Protein AF-0000000087249666 (afdb_homodimer)

Structure (mmCIF, N/CA/C/O backbone):
data_AF-0000000087249666-model_v1
#
loop_
_entity.id
_entity.type
_entity.pdbx_description
1 polymer 'MADS-box domain-containing protein'
#
loop_
_atom_site.group_PDB
_atom_site.id
_atom_site.type_symbol
_atom_site.label_atom_id
_atom_site.label_alt_id
_atom_site.label_comp_id
_atom_site.label_asym_id
_atom_site.label_entity_id
_atom_site.label_seq_id
_atom_site.pdbx_PDB_ins_code
_atom_site.Cartn_x
_atom_site.Cartn_y
_atom_site.Cartn_z
_atom_site.occupancy
_atom_site.B_iso_or_equiv
_atom_site.auth_seq_id
_atom_site.auth_comp_id
_atom_site.auth_asym_id
_atom_site.auth_atom_id
_atom_site.pdbx_PDB_model_num
ATOM 1 N N . MET A 1 1 ? -2.574 0.614 -25.609 1 30.41 1 MET A N 1
ATOM 2 C CA . MET A 1 1 ? -2.797 -0.338 -24.531 1 30.41 1 MET A CA 1
ATOM 3 C C . MET A 1 1 ? -4.281 -0.462 -24.203 1 30.41 1 MET A C 1
ATOM 5 O O . MET A 1 1 ? -5.016 0.526 -24.25 1 30.41 1 MET A O 1
ATOM 9 N N . VAL A 1 2 ? -4.898 -1.682 -24.516 1 34.81 2 VAL A N 1
ATOM 10 C CA . VAL A 1 2 ? -6.336 -1.902 -24.641 1 34.81 2 VAL A CA 1
ATOM 11 C C . VAL A 1 2 ? -7.043 -1.326 -23.406 1 34.81 2 VAL A C 1
ATOM 13 O O . VAL A 1 2 ? -6.68 -1.63 -22.281 1 34.81 2 VAL A O 1
ATOM 16 N N . ARG A 1 3 ? -7.602 -0.202 -23.5 1 44.5 3 ARG A N 1
ATOM 17 C CA . ARG A 1 3 ? -8.422 0.566 -22.578 1 44.5 3 ARG A CA 1
ATOM 18 C C . ARG A 1 3 ? -9.445 -0.329 -21.875 1 44.5 3 ARG A C 1
ATOM 20 O O . ARG A 1 3 ? -10.375 0.164 -21.234 1 44.5 3 ARG A O 1
ATOM 27 N N . GLY A 1 4 ? -9.664 -1.554 -22.328 1 46.38 4 GLY A N 1
ATOM 28 C CA . GLY A 1 4 ? -10.766 -2.279 -21.719 1 46.38 4 GLY A CA 1
ATOM 29 C C . GLY A 1 4 ? -10.586 -2.506 -20.234 1 46.38 4 GLY A C 1
ATOM 30 O O . GLY A 1 4 ? -9.508 -2.234 -19.688 1 46.38 4 GLY A O 1
ATOM 31 N N . LYS A 1 5 ? -11.711 -2.572 -19.594 1 57.19 5 LYS A N 1
ATOM 32 C CA . LYS A 1 5 ? -11.742 -2.867 -18.156 1 57.19 5 LYS A CA 1
ATOM 33 C C . LYS A 1 5 ? -10.938 -4.125 -17.844 1 57.19 5 LYS A C 1
ATOM 35 O O . LYS A 1 5 ? -11.258 -5.211 -18.328 1 57.19 5 LYS A O 1
ATOM 40 N N . THR A 1 6 ? -9.57 -3.867 -17.688 1 67.06 6 THR A N 1
ATOM 41 C CA . THR A 1 6 ? -8.742 -5.027 -17.375 1 67.06 6 THR A CA 1
ATOM 42 C C . THR A 1 6 ? -9.391 -5.863 -16.266 1 67.06 6 THR A C 1
ATOM 44 O O . THR A 1 6 ? -9.773 -5.336 -15.219 1 67.06 6 THR A O 1
ATOM 47 N N . VAL A 1 7 ? -9.805 -7.09 -16.719 1 83.19 7 VAL A N 1
ATOM 48 C CA . VAL A 1 7 ? -10.32 -8.031 -15.734 1 83.19 7 VAL A CA 1
ATOM 49 C C . VAL A 1 7 ? -9.234 -8.328 -14.703 1 83.19 7 VAL A C 1
ATOM 51 O O . VAL A 1 7 ? -8.086 -8.602 -15.055 1 83.19 7 VAL A O 1
ATOM 54 N N . ILE A 1 8 ? -9.523 -8.039 -13.477 1 93.81 8 ILE A N 1
ATOM 55 C CA . ILE A 1 8 ? -8.578 -8.289 -12.398 1 93.81 8 ILE A CA 1
ATOM 56 C C . ILE A 1 8 ? -8.695 -9.742 -11.938 1 93.81 8 ILE A C 1
ATOM 58 O O . ILE A 1 8 ? -9.594 -10.086 -11.172 1 93.81 8 ILE A O 1
ATOM 62 N N . GLU A 1 9 ? -7.938 -10.531 -12.531 1 95.56 9 GLU A N 1
ATOM 63 C CA . GLU A 1 9 ? -7.812 -11.945 -12.188 1 95.56 9 GLU A CA 1
ATOM 64 C C . GLU A 1 9 ? -6.352 -12.375 -12.141 1 95.56 9 GLU A C 1
ATOM 66 O O . GLU A 1 9 ? -5.496 -11.75 -12.781 1 95.56 9 GLU A O 1
ATOM 71 N N . LYS A 1 10 ? -6.211 -13.477 -11.406 1 95.94 10 LYS A N 1
ATOM 72 C CA . LYS A 1 10 ? -4.852 -13.977 -11.25 1 95.94 10 LYS A CA 1
ATOM 73 C C . LYS A 1 10 ? -4.207 -14.258 -12.609 1 95.94 10 LYS A C 1
ATOM 75 O O . LYS A 1 10 ? -4.824 -14.875 -13.477 1 95.94 10 LYS A O 1
ATOM 80 N N . ILE A 1 11 ? -3.01 -13.766 -12.695 1 96 11 ILE A N 1
ATOM 81 C CA . ILE A 1 11 ? -2.232 -14.047 -13.891 1 96 11 ILE A CA 1
ATOM 82 C C . ILE A 1 11 ? -1.675 -15.469 -13.828 1 96 11 ILE A C 1
ATOM 84 O O . ILE A 1 11 ? -0.932 -15.805 -12.898 1 96 11 ILE A O 1
ATOM 88 N N . GLU A 1 12 ? -1.929 -16.297 -14.742 1 96.12 12 GLU A N 1
ATOM 89 C CA . GLU A 1 12 ? -1.572 -17.719 -14.703 1 96.12 12 GLU A CA 1
ATOM 90 C C . GLU A 1 12 ? -0.129 -17.938 -15.148 1 96.12 12 GLU A C 1
ATOM 92 O O . GLU A 1 12 ? 0.558 -18.812 -14.633 1 96.12 12 GLU A O 1
ATOM 97 N N . ASN A 1 13 ? 0.265 -17.219 -16.141 1 96.56 13 ASN A N 1
ATOM 98 C CA . ASN A 1 13 ? 1.656 -17.344 -16.562 1 96.56 13 ASN A CA 1
ATOM 99 C C . ASN A 1 13 ? 2.615 -16.844 -15.492 1 96.56 13 ASN A C 1
ATOM 101 O O . ASN A 1 13 ? 2.588 -15.656 -15.133 1 96.56 13 ASN A O 1
ATOM 105 N N . THR A 1 14 ? 3.471 -17.641 -15.039 1 94.44 14 THR A N 1
ATOM 106 C CA . THR A 1 14 ? 4.328 -17.359 -13.891 1 94.44 14 THR A CA 1
ATOM 107 C C . THR A 1 14 ? 5.297 -16.219 -14.211 1 94.44 14 THR A C 1
ATOM 109 O O . THR A 1 14 ? 5.527 -15.344 -13.375 1 94.44 14 THR A O 1
ATOM 112 N N . THR A 1 15 ? 5.859 -16.297 -15.367 1 95.94 15 THR A N 1
ATOM 113 C CA . THR A 1 15 ? 6.816 -15.273 -15.766 1 95.94 15 THR A CA 1
ATOM 114 C C . THR A 1 15 ? 6.141 -13.906 -15.828 1 95.94 15 THR A C 1
ATOM 116 O O . THR A 1 15 ? 6.656 -12.93 -15.281 1 95.94 15 THR A O 1
ATOM 119 N N . SER A 1 16 ? 4.98 -13.852 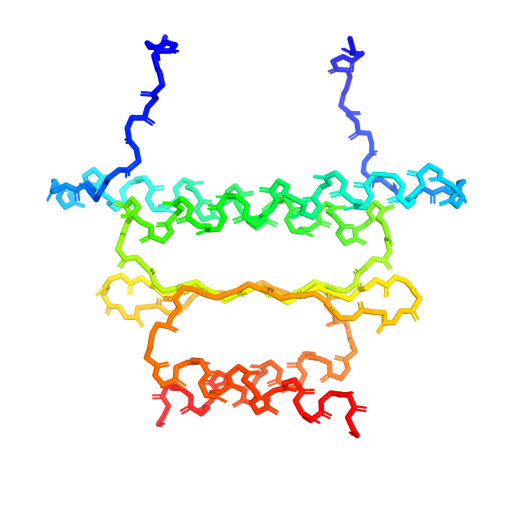-16.484 1 96.88 16 SER A N 1
ATOM 120 C CA . SER A 1 16 ? 4.238 -12.602 -16.578 1 96.88 16 SER A CA 1
ATOM 121 C C . SER A 1 16 ? 3.791 -12.125 -15.203 1 96.88 16 SER A C 1
ATOM 123 O O . SER A 1 16 ? 3.807 -10.922 -14.922 1 96.88 16 SER A O 1
ATOM 125 N N . ARG A 1 17 ? 3.377 -13.078 -14.398 1 96.19 17 ARG A N 1
ATOM 126 C CA . ARG A 1 17 ? 2.938 -12.742 -13.047 1 96.19 17 ARG A CA 1
ATOM 127 C C . ARG A 1 17 ? 4.07 -12.117 -12.242 1 96.19 17 ARG A C 1
ATOM 129 O O . ARG A 1 17 ? 3.861 -11.148 -11.516 1 96.19 17 ARG A O 1
ATOM 136 N N . GLN A 1 18 ? 5.219 -12.617 -12.406 1 95.38 18 GLN A N 1
ATOM 137 C CA . GLN A 1 18 ? 6.379 -12.109 -11.688 1 95.38 18 GLN A CA 1
ATOM 138 C C . GLN A 1 18 ? 6.746 -10.703 -12.164 1 95.38 18 GLN A C 1
ATOM 140 O O . GLN A 1 18 ? 7.117 -9.852 -11.359 1 95.38 18 GLN A O 1
ATOM 145 N N . VAL A 1 19 ? 6.676 -10.578 -13.492 1 97.31 19 VAL A N 1
ATOM 146 C CA . VAL A 1 19 ? 7 -9.273 -14.055 1 97.31 19 VAL A CA 1
ATOM 147 C C . VAL A 1 19 ? 5.984 -8.234 -13.57 1 97.31 19 VAL A C 1
ATOM 149 O O . VAL A 1 19 ? 6.359 -7.137 -13.156 1 97.31 19 VAL A O 1
ATOM 152 N N . THR A 1 20 ? 4.719 -8.602 -13.617 1 96.88 20 THR A N 1
ATOM 153 C CA . THR A 1 20 ? 3.664 -7.707 -13.148 1 96.88 20 THR A CA 1
ATOM 154 C C . THR A 1 20 ? 3.832 -7.402 -11.664 1 96.88 20 THR A C 1
ATOM 156 O O . THR A 1 20 ? 3.699 -6.254 -11.242 1 96.88 20 THR A O 1
ATOM 159 N N . PHE A 1 21 ? 4.156 -8.398 -10.891 1 97.19 21 PHE A N 1
ATOM 160 C CA . PHE A 1 21 ? 4.371 -8.219 -9.453 1 97.19 21 PHE A CA 1
ATOM 161 C C . PHE A 1 21 ? 5.418 -7.145 -9.195 1 97.19 21 PHE A C 1
ATOM 163 O O . PHE A 1 21 ? 5.191 -6.223 -8.406 1 97.19 21 PHE A O 1
ATOM 170 N N . SER A 1 22 ? 6.438 -7.254 -9.914 1 96.94 22 SER A N 1
ATOM 171 C CA . SER A 1 22 ? 7.535 -6.312 -9.711 1 96.94 22 SER A CA 1
ATOM 172 C C . SER A 1 22 ? 7.113 -4.887 -10.055 1 96.94 22 SER A C 1
ATOM 174 O O . SER A 1 22 ? 7.418 -3.949 -9.312 1 96.94 22 SER A O 1
ATOM 176 N N . LYS A 1 23 ? 6.465 -4.82 -11.125 1 97.44 23 LYS A N 1
ATOM 177 C CA . LYS A 1 23 ? 6.043 -3.498 -11.578 1 97.44 23 LYS A CA 1
ATOM 178 C C . LYS A 1 23 ? 5.047 -2.873 -10.602 1 97.44 23 LYS A C 1
ATOM 180 O O . LYS A 1 23 ? 5.188 -1.708 -10.227 1 97.44 23 LYS A O 1
ATOM 185 N N . ARG A 1 24 ? 4.168 -3.666 -10.227 1 97.62 24 ARG A N 1
ATOM 186 C CA . ARG A 1 24 ? 3.109 -3.135 -9.375 1 97.62 24 ARG A CA 1
ATOM 187 C C . ARG A 1 24 ? 3.617 -2.896 -7.957 1 97.62 24 ARG A C 1
ATOM 189 O O . ARG A 1 24 ? 3.17 -1.967 -7.281 1 97.62 24 ARG A O 1
ATOM 196 N N . LYS A 1 25 ? 4.438 -3.748 -7.496 1 97.12 25 LYS A N 1
ATOM 197 C CA . LYS A 1 25 ? 5.086 -3.516 -6.207 1 97.12 25 LYS A CA 1
ATOM 198 C C . LYS A 1 25 ? 5.746 -2.141 -6.164 1 97.12 25 LYS A C 1
ATOM 200 O O . LYS A 1 25 ? 5.543 -1.376 -5.219 1 97.12 25 LYS A O 1
ATOM 205 N N . GLY A 1 26 ? 6.488 -1.887 -7.184 1 97.69 26 GLY A N 1
ATOM 206 C CA . GLY A 1 26 ? 7.129 -0.583 -7.258 1 97.69 26 GLY A CA 1
ATOM 207 C C . GLY A 1 26 ? 6.145 0.569 -7.23 1 97.69 26 GLY A C 1
ATOM 208 O O . GLY A 1 26 ? 6.359 1.56 -6.527 1 97.69 26 GLY A O 1
ATOM 209 N N . GLY A 1 27 ? 5.105 0.423 -8.031 1 97.69 27 GLY A N 1
ATOM 210 C CA . GLY A 1 27 ? 4.074 1.446 -8.07 1 97.69 27 GLY A CA 1
ATOM 211 C C . GLY A 1 27 ? 3.395 1.65 -6.727 1 97.69 27 GLY A C 1
ATOM 212 O O . GLY A 1 27 ? 3.125 2.785 -6.328 1 97.69 27 GLY A O 1
ATOM 213 N N . LEU A 1 28 ? 3.158 0.603 -6.062 1 97.88 28 LEU A N 1
ATOM 214 C CA . LEU A 1 28 ? 2.508 0.651 -4.758 1 97.88 28 LEU A CA 1
ATOM 215 C C . LEU A 1 28 ? 3.371 1.4 -3.748 1 97.88 28 LEU A C 1
ATOM 217 O O . LEU A 1 28 ? 2.881 2.281 -3.039 1 97.88 28 LEU A O 1
ATOM 221 N N . PHE A 1 29 ? 4.605 1.114 -3.744 1 97.44 29 PHE A N 1
ATOM 222 C CA . PHE A 1 29 ? 5.512 1.754 -2.799 1 97.44 29 PHE A CA 1
ATOM 223 C C . PHE A 1 29 ? 5.68 3.232 -3.127 1 97.44 29 PHE A C 1
ATOM 225 O O . PHE A 1 29 ? 5.766 4.066 -2.225 1 97.44 29 PHE A O 1
ATOM 232 N N . LYS A 1 30 ? 5.707 3.547 -4.395 1 97.19 30 LYS A N 1
ATOM 233 C CA . LYS A 1 30 ? 5.805 4.945 -4.797 1 97.19 30 LYS A CA 1
ATOM 234 C C . LYS A 1 30 ? 4.605 5.746 -4.297 1 97.19 30 LYS A C 1
ATOM 236 O O . LYS A 1 30 ? 4.77 6.84 -3.746 1 97.19 30 LYS A O 1
ATOM 241 N N . LYS A 1 31 ? 3.508 5.164 -4.469 1 97.31 31 LYS A N 1
ATOM 242 C CA . LYS A 1 31 ? 2.295 5.852 -4.043 1 97.31 31 LYS A CA 1
ATOM 243 C C . LYS A 1 31 ? 2.25 6 -2.525 1 97.31 31 LYS A C 1
ATOM 245 O O . LYS A 1 31 ? 1.757 7.004 -2.008 1 97.31 31 LYS A O 1
ATOM 250 N N . ALA A 1 32 ? 2.684 4.984 -1.846 1 96.81 32 ALA A N 1
ATOM 251 C CA . ALA A 1 32 ? 2.736 5.043 -0.388 1 96.81 32 ALA A CA 1
ATOM 252 C C . ALA A 1 32 ? 3.664 6.16 0.082 1 96.81 32 ALA A C 1
ATOM 254 O O . ALA A 1 32 ? 3.316 6.93 0.983 1 96.81 32 ALA A O 1
ATOM 255 N N . ARG A 1 33 ? 4.812 6.277 -0.478 1 95.69 33 ARG A N 1
ATOM 256 C CA . ARG A 1 33 ? 5.777 7.316 -0.131 1 95.69 33 ARG A CA 1
ATOM 257 C C . ARG A 1 33 ? 5.203 8.703 -0.386 1 95.69 33 ARG A C 1
ATOM 259 O O . ARG A 1 33 ? 5.328 9.602 0.453 1 95.69 33 ARG A O 1
ATOM 266 N N . GLU A 1 34 ? 4.66 8.859 -1.494 1 96.69 34 GLU A N 1
ATOM 267 C CA . GLU A 1 34 ? 4.07 10.141 -1.86 1 96.69 34 GLU A CA 1
ATOM 268 C C . GLU A 1 34 ? 2.965 10.539 -0.886 1 96.69 34 GLU A C 1
ATOM 270 O O . GLU A 1 34 ? 2.889 11.695 -0.463 1 96.69 34 GLU A O 1
ATOM 275 N N . LEU A 1 35 ? 2.18 9.609 -0.668 1 96.44 35 LEU A N 1
ATOM 276 C CA . LEU A 1 35 ? 1.104 9.867 0.283 1 96.44 35 LEU A CA 1
ATOM 277 C C . LEU A 1 35 ? 1.665 10.328 1.623 1 96.44 35 LEU A C 1
ATOM 279 O O . LEU A 1 35 ? 1.146 11.273 2.223 1 96.44 35 LEU A O 1
ATOM 283 N N . GLY A 1 36 ? 2.656 9.625 2.061 1 95 36 GLY A N 1
ATOM 284 C CA . GLY A 1 36 ? 3.312 10 3.303 1 95 36 GLY A CA 1
ATOM 285 C C . GLY A 1 36 ? 3.803 11.438 3.305 1 95 36 GLY A C 1
ATOM 286 O O . GLY A 1 36 ? 3.607 12.164 4.281 1 95 36 GLY A O 1
ATOM 287 N N . VAL A 1 37 ? 4.414 11.867 2.266 1 95.38 37 VAL A N 1
ATOM 288 C CA . VAL A 1 37 ? 5.008 13.195 2.188 1 95.38 37 VAL A CA 1
ATOM 289 C C . VAL A 1 37 ? 3.912 14.234 1.964 1 95.38 37 VAL A C 1
ATOM 291 O O . VAL A 1 37 ? 3.848 15.242 2.678 1 95.38 37 VAL A O 1
ATOM 294 N N . LEU A 1 38 ? 3.012 13.984 1.048 1 95.88 38 LEU A N 1
ATOM 295 C CA . LEU A 1 38 ? 1.984 14.953 0.679 1 95.88 38 LEU A CA 1
ATOM 296 C C . LEU A 1 38 ? 1.06 15.242 1.857 1 95.88 38 LEU A C 1
ATOM 298 O O . LEU A 1 38 ? 0.641 16.375 2.057 1 95.88 38 LEU A O 1
ATOM 302 N N . CYS A 1 39 ? 0.83 14.211 2.598 1 96.06 39 CYS A N 1
ATOM 303 C CA . CYS A 1 39 ? -0.245 14.352 3.574 1 96.06 39 CYS A CA 1
ATOM 304 C C . CYS A 1 39 ? 0.293 14.234 4.996 1 96.06 39 CYS A C 1
ATOM 306 O O . CYS A 1 39 ? -0.48 14.125 5.949 1 96.06 39 CYS A O 1
ATOM 308 N N . ASP A 1 40 ? 1.526 14.188 5.059 1 92.94 40 ASP A N 1
ATOM 309 C CA . ASP A 1 40 ? 2.123 14.047 6.383 1 92.94 40 ASP A CA 1
ATOM 310 C C . ASP A 1 40 ? 1.505 12.883 7.145 1 92.94 40 ASP A C 1
ATOM 312 O O . ASP A 1 40 ? 1.073 13.039 8.289 1 92.94 40 ASP A O 1
ATOM 316 N N . ALA A 1 41 ? 1.414 11.852 6.473 1 92.44 41 ALA A N 1
ATOM 317 C CA . ALA A 1 41 ? 0.813 10.641 7.023 1 92.44 41 ALA A CA 1
ATOM 318 C C . ALA A 1 41 ? 1.871 9.57 7.277 1 92.44 41 ALA A C 1
ATOM 320 O O . ALA A 1 41 ? 2.951 9.602 6.68 1 92.44 41 ALA A O 1
ATOM 321 N N . GLN A 1 42 ? 1.578 8.758 8.227 1 89.81 42 GLN A N 1
ATOM 322 C CA . GLN A 1 42 ? 2.389 7.562 8.43 1 89.81 42 GLN A CA 1
ATOM 323 C C . GLN A 1 42 ? 1.821 6.375 7.664 1 89.81 42 GLN A C 1
ATOM 325 O O . GLN A 1 42 ? 0.639 6.051 7.793 1 89.81 42 GLN A O 1
ATOM 330 N N . VAL A 1 43 ? 2.75 5.82 6.895 1 92.12 43 VAL A N 1
ATOM 331 C CA . VAL A 1 43 ? 2.287 4.738 6.031 1 92.12 43 VAL A CA 1
ATOM 332 C C . VAL A 1 43 ? 3.207 3.529 6.18 1 92.12 43 VAL A C 1
ATOM 334 O O . VAL A 1 43 ? 4.426 3.678 6.285 1 92.12 43 VAL A O 1
ATOM 337 N N . GLY A 1 44 ? 2.607 2.332 6.23 1 90.06 44 GLY A N 1
ATOM 338 C CA . GLY A 1 44 ? 3.297 1.053 6.191 1 90.06 44 GLY A CA 1
ATOM 339 C C . GLY A 1 44 ? 2.68 0.075 5.207 1 90.06 44 GLY A C 1
ATOM 340 O O . GLY A 1 44 ? 1.455 -0.037 5.121 1 90.06 44 GLY A O 1
ATOM 341 N N . VAL A 1 45 ? 3.539 -0.588 4.41 1 91.81 45 VAL A N 1
ATOM 342 C CA . VAL A 1 45 ? 3.084 -1.59 3.453 1 91.81 45 VAL A CA 1
ATOM 343 C C . VAL A 1 45 ? 3.887 -2.877 3.631 1 91.81 45 VAL A C 1
ATOM 345 O O . VAL A 1 45 ? 5.113 -2.84 3.76 1 91.81 45 VAL A O 1
ATOM 348 N N . LEU A 1 46 ? 3.133 -3.918 3.623 1 88.25 46 LEU A N 1
ATOM 349 C CA . LEU A 1 46 ? 3.73 -5.25 3.645 1 88.25 46 LEU A CA 1
ATOM 350 C C . LEU A 1 46 ? 3.25 -6.078 2.461 1 88.25 46 LEU A C 1
ATOM 352 O O . LEU A 1 46 ? 2.051 -6.121 2.172 1 88.25 46 LEU A O 1
ATOM 356 N N . LEU A 1 47 ? 4.266 -6.695 1.825 1 90.5 47 LEU A N 1
ATOM 357 C CA . LEU A 1 47 ? 3.938 -7.477 0.64 1 90.5 47 LEU A CA 1
ATOM 358 C C . LEU A 1 47 ? 4.688 -8.805 0.641 1 90.5 47 LEU A C 1
ATOM 360 O O . LEU A 1 47 ? 5.914 -8.828 0.781 1 90.5 47 LEU A O 1
ATOM 364 N N . PHE A 1 48 ? 3.922 -9.844 0.507 1 88.44 48 PHE A N 1
ATOM 365 C CA . PHE A 1 48 ? 4.523 -11.164 0.353 1 88.44 48 PHE A CA 1
ATOM 366 C C . PHE A 1 48 ? 4.305 -11.695 -1.058 1 88.44 48 PHE A C 1
ATOM 368 O O . PHE A 1 48 ? 3.178 -11.703 -1.557 1 88.44 48 PHE A O 1
ATOM 375 N N . SER A 1 49 ? 5.367 -12.094 -1.626 1 86.56 49 SER A N 1
ATOM 376 C CA . SER A 1 49 ? 5.234 -12.727 -2.934 1 86.56 49 SER A CA 1
ATOM 377 C C . SER A 1 49 ? 4.711 -14.148 -2.809 1 86.56 49 SER A C 1
ATOM 379 O O . SER A 1 49 ? 4.598 -14.68 -1.702 1 86.56 49 SER A O 1
ATOM 381 N N . ASN A 1 50 ? 4.465 -14.695 -4.023 1 83.31 50 ASN A N 1
ATOM 382 C CA . ASN A 1 50 ? 3.984 -16.078 -4.059 1 83.31 50 ASN A CA 1
ATOM 383 C C . ASN A 1 50 ? 5.066 -17.047 -3.611 1 83.31 50 ASN A C 1
ATOM 385 O O . ASN A 1 50 ? 4.762 -18.172 -3.188 1 83.31 50 ASN A O 1
ATOM 389 N N . THR A 1 51 ? 6.301 -16.656 -3.732 1 82.75 51 THR A N 1
ATOM 390 C CA . THR A 1 51 ? 7.406 -17.5 -3.305 1 82.75 51 THR A CA 1
ATOM 391 C C . THR A 1 51 ? 7.676 -17.328 -1.813 1 82.75 51 THR A C 1
ATOM 393 O O . THR A 1 51 ? 8.562 -17.984 -1.257 1 82.75 51 THR A O 1
ATOM 396 N N . GLY A 1 52 ? 7.031 -16.375 -1.182 1 80 52 GLY A N 1
ATOM 397 C CA . GLY A 1 52 ? 7.18 -16.172 0.252 1 80 52 GLY A CA 1
ATOM 398 C C . GLY A 1 52 ? 8.148 -15.062 0.604 1 80 52 GLY A C 1
ATOM 399 O O . GLY A 1 52 ? 8.43 -14.82 1.78 1 80 52 GLY A O 1
ATOM 400 N N . ARG A 1 53 ? 8.625 -14.469 -0.424 1 86.88 53 ARG A N 1
ATOM 401 C CA . ARG A 1 53 ? 9.531 -13.352 -0.168 1 86.88 53 ARG A CA 1
ATOM 402 C C . ARG A 1 53 ? 8.773 -12.133 0.335 1 86.88 53 ARG A C 1
ATOM 404 O O . ARG A 1 53 ? 7.719 -11.781 -0.203 1 86.88 53 ARG A O 1
ATOM 411 N N . LEU A 1 54 ? 9.391 -11.555 1.439 1 86.19 54 LEU A N 1
ATOM 412 C CA . LEU A 1 54 ? 8.75 -10.398 2.055 1 86.19 54 LEU A CA 1
ATOM 413 C C . LEU A 1 54 ? 9.336 -9.094 1.518 1 86.19 54 LEU A C 1
ATOM 415 O O . LEU A 1 54 ? 10.555 -8.961 1.413 1 86.19 54 LEU A O 1
ATOM 419 N N . TYR A 1 55 ? 8.438 -8.164 1.11 1 91.31 55 TYR A N 1
ATOM 420 C CA . TYR A 1 55 ? 8.773 -6.781 0.784 1 91.31 55 TYR A CA 1
ATOM 421 C C . TYR A 1 55 ? 8.016 -5.812 1.68 1 91.31 55 TYR A C 1
ATOM 423 O O . TYR A 1 55 ? 6.863 -6.059 2.039 1 91.31 55 TYR A O 1
ATOM 431 N N . ASP A 1 56 ? 8.734 -4.758 2.043 1 88.12 56 ASP A N 1
ATOM 432 C CA . ASP A 1 56 ? 8.023 -3.822 2.912 1 88.12 56 ASP A CA 1
ATOM 433 C C . ASP A 1 56 ? 8.5 -2.391 2.68 1 88.12 56 ASP A C 1
ATOM 435 O O . ASP A 1 56 ? 9.586 -2.172 2.133 1 88.12 56 ASP A O 1
ATOM 439 N N . TYR A 1 57 ? 7.605 -1.484 2.996 1 90.56 57 TYR A N 1
ATOM 440 C CA . TYR A 1 57 ? 7.871 -0.05 2.998 1 90.56 57 TYR A CA 1
ATOM 441 C C . TYR A 1 57 ? 7.18 0.63 4.176 1 90.56 57 TYR A C 1
ATOM 443 O O . TYR A 1 57 ? 6.047 0.288 4.52 1 90.56 57 TYR A O 1
ATOM 451 N N . SER A 1 58 ? 7.926 1.556 4.879 1 89.5 58 SER A N 1
ATOM 452 C CA . SER A 1 58 ? 7.316 2.406 5.895 1 89.5 58 SER A CA 1
ATOM 453 C C . SER A 1 58 ? 8.031 3.75 5.992 1 89.5 58 SER A C 1
ATOM 455 O O . SER A 1 58 ? 9.25 3.826 5.824 1 89.5 58 SER A O 1
ATOM 457 N N . ASN A 1 59 ? 7.387 4.805 6.043 1 85.75 59 ASN A N 1
ATOM 458 C CA . ASN A 1 59 ? 8.023 6.098 6.281 1 85.75 59 ASN A CA 1
ATOM 459 C C . ASN A 1 59 ? 8.047 6.445 7.766 1 85.75 59 ASN A C 1
ATOM 461 O O . ASN A 1 59 ? 8.531 7.512 8.148 1 85.75 59 ASN A O 1
ATOM 465 N N . SER A 1 60 ? 7.484 5.562 8.508 1 69.75 60 SER A N 1
ATOM 466 C CA . SER A 1 60 ? 7.273 5.918 9.906 1 69.75 60 SER A CA 1
ATOM 467 C C . SER A 1 60 ? 8.578 5.871 10.688 1 69.75 60 SER A C 1
ATOM 469 O O . SER A 1 60 ? 9.328 4.895 10.602 1 69.75 60 SER A O 1
ATOM 471 N N . ASN A 1 61 ? 9.094 6.992 10.883 1 61.12 61 ASN A N 1
ATOM 472 C CA . ASN A 1 61 ? 10.227 7.109 11.805 1 61.12 61 ASN A CA 1
ATOM 473 C C . ASN A 1 61 ? 9.836 6.707 13.219 1 61.12 61 ASN A C 1
ATOM 475 O O . ASN A 1 61 ? 10.703 6.516 14.078 1 61.12 61 ASN A O 1
ATOM 479 N N . SER A 1 62 ? 8.648 6.555 13.414 1 59.16 62 SER A N 1
ATOM 480 C CA . SER A 1 62 ? 8.219 6.406 14.805 1 59.16 62 SER A CA 1
ATOM 481 C C . SER A 1 62 ? 8.07 4.934 15.18 1 59.16 62 SER A C 1
ATOM 483 O O . SER A 1 62 ? 8.508 4.051 14.438 1 59.16 62 SER A O 1
ATOM 485 N N . GLY A 1 63 ? 7.617 4.703 16.312 1 58.47 63 GLY A N 1
ATOM 486 C CA . GLY A 1 63 ? 7.312 3.441 16.969 1 58.47 63 GLY A CA 1
ATOM 487 C C . GLY A 1 63 ? 6.707 2.412 16.031 1 58.47 63 GLY A C 1
ATOM 488 O O . GLY A 1 63 ? 6.785 1.209 16.297 1 58.47 63 GLY A O 1
ATOM 489 N N . TYR A 1 64 ? 6.316 2.887 14.852 1 61.5 64 TYR A N 1
ATOM 490 C CA . TYR A 1 64 ? 5.691 1.95 13.922 1 61.5 64 TYR A CA 1
ATOM 491 C C . TYR A 1 64 ? 6.738 1.078 13.242 1 61.5 64 TYR A C 1
ATOM 493 O O . TYR A 1 64 ? 6.488 -0.093 12.945 1 61.5 64 TYR A O 1
ATOM 501 N N . ALA A 1 65 ? 7.812 1.786 13.086 1 62.31 65 ALA A N 1
ATOM 502 C CA . ALA A 1 65 ? 8.906 1.003 12.523 1 62.31 65 ALA A CA 1
ATOM 503 C C . ALA A 1 65 ? 9.219 -0.209 13.398 1 62.31 65 ALA A C 1
ATOM 505 O O . ALA A 1 65 ? 9.469 -1.304 12.883 1 62.31 65 ALA A O 1
ATOM 506 N N . ALA A 1 66 ? 9.266 0.091 14.672 1 62.56 66 ALA A N 1
ATOM 507 C CA . ALA A 1 66 ? 9.562 -0.992 15.609 1 62.56 66 ALA A CA 1
ATOM 508 C C . ALA A 1 66 ? 8.5 -2.08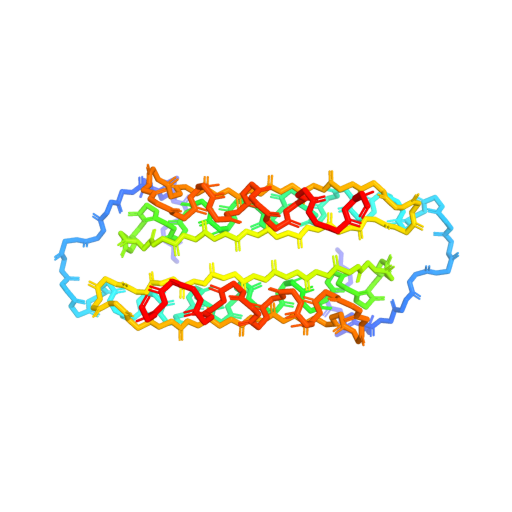4 15.531 1 62.56 66 ALA A C 1
ATOM 510 O O . ALA A 1 66 ? 8.82 -3.273 15.523 1 62.56 66 ALA A O 1
ATOM 511 N N . VAL A 1 67 ? 7.348 -1.673 15.57 1 61.84 67 VAL A N 1
ATOM 512 C CA . VAL A 1 67 ? 6.242 -2.623 15.531 1 61.84 67 VAL A CA 1
ATOM 513 C C . VAL A 1 67 ? 6.242 -3.363 14.203 1 61.84 67 VAL A C 1
ATOM 515 O O . VAL A 1 67 ? 6.012 -4.574 14.156 1 61.84 67 VAL A O 1
ATOM 518 N N . TYR A 1 68 ? 6.535 -2.607 13.242 1 62.56 68 TYR A N 1
ATOM 519 C CA . TYR A 1 68 ? 6.664 -3.195 11.914 1 62.56 68 TYR A CA 1
ATOM 520 C C . TYR A 1 68 ? 7.723 -4.293 11.906 1 62.56 68 TYR A C 1
ATOM 522 O O . TYR A 1 68 ? 7.5 -5.371 11.344 1 62.56 68 TYR A O 1
ATOM 530 N N . ARG A 1 69 ? 8.758 -4.027 12.547 1 63.41 69 ARG A N 1
ATOM 531 C CA . ARG A 1 69 ? 9.852 -4.992 12.633 1 63.41 69 ARG A CA 1
ATOM 532 C C . ARG A 1 69 ? 9.445 -6.211 13.453 1 63.41 69 ARG A C 1
ATOM 534 O O . ARG A 1 69 ? 9.797 -7.34 13.109 1 63.41 69 ARG A O 1
ATOM 541 N N . SER A 1 70 ? 8.766 -5.883 14.477 1 68.56 70 SER A N 1
ATOM 542 C CA . SER A 1 70 ? 8.289 -6.992 15.297 1 68.56 70 SER A CA 1
ATOM 543 C C . SER A 1 70 ? 7.355 -7.902 14.508 1 68.56 70 SER A C 1
ATOM 545 O O . SER A 1 70 ? 7.41 -9.125 14.648 1 68.56 70 SER A O 1
ATOM 547 N N . LEU A 1 71 ? 6.617 -7.305 13.711 1 65.25 71 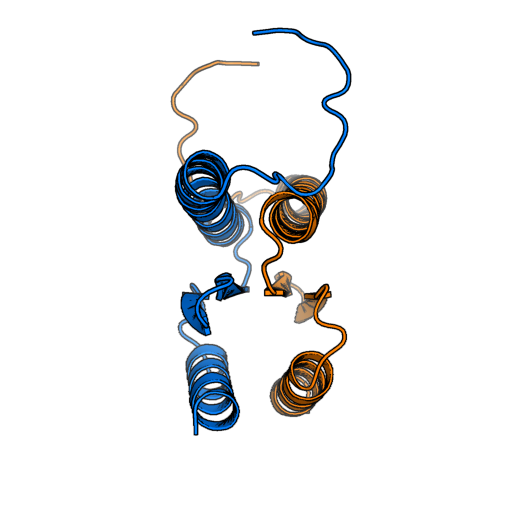LEU A N 1
ATOM 548 C CA . LEU A 1 71 ? 5.684 -8.062 12.883 1 65.25 71 LEU A CA 1
ATOM 549 C C . LEU A 1 71 ? 6.434 -8.969 11.906 1 65.25 71 LEU A C 1
ATOM 551 O O . LEU A 1 71 ? 6.109 -10.148 11.781 1 65.25 71 LEU A O 1
ATOM 555 N N . ILE A 1 72 ? 7.305 -8.398 11.336 1 65.75 72 ILE A N 1
ATOM 556 C CA . ILE A 1 72 ? 8.094 -9.141 10.359 1 65.75 72 ILE A CA 1
ATOM 557 C C . ILE A 1 72 ? 8.789 -10.32 11.047 1 65.75 72 ILE A C 1
ATOM 559 O O . ILE A 1 72 ? 8.844 -11.422 10.5 1 65.75 72 ILE A O 1
ATOM 563 N N . SER A 1 73 ? 9.234 -10.023 12.156 1 65.88 73 SER A N 1
ATOM 564 C CA . SER A 1 73 ? 9.906 -11.07 12.922 1 65.88 73 SER A CA 1
ATOM 565 C C . SER A 1 73 ? 8.953 -12.203 13.281 1 65.88 73 SER A C 1
ATOM 567 O O . SER A 1 73 ? 9.336 -13.375 13.258 1 65.88 73 SER A O 1
ATOM 569 N N . ASN A 1 74 ? 7.832 -11.883 13.594 1 63.16 74 ASN A N 1
ATOM 570 C CA . ASN A 1 74 ? 6.852 -12.898 13.969 1 63.16 74 ASN A CA 1
ATOM 571 C C . ASN A 1 74 ? 6.379 -13.695 12.758 1 63.16 74 ASN A C 1
ATOM 573 O O . ASN A 1 74 ? 6 -14.859 12.891 1 63.16 74 ASN A O 1
ATOM 577 N N . LEU A 1 75 ? 6.254 -13.133 11.688 1 59.09 75 LEU A N 1
ATOM 578 C CA . LEU A 1 75 ? 5.77 -13.797 10.477 1 59.09 75 LEU A CA 1
ATOM 579 C C . LEU A 1 75 ? 6.836 -14.727 9.906 1 59.09 75 LEU A C 1
ATOM 581 O O . LEU A 1 75 ? 6.512 -15.758 9.312 1 59.09 75 LEU A O 1
ATOM 585 N N . CYS A 1 76 ? 7.926 -14.227 9.836 1 54.19 76 CYS A N 1
ATOM 586 C CA . CYS A 1 76 ? 8.977 -15 9.188 1 54.19 76 CYS A CA 1
ATOM 587 C C . CYS A 1 76 ? 9.523 -16.078 10.125 1 54.19 76 CYS A C 1
ATOM 589 O O . CYS A 1 76 ? 10.031 -17.094 9.672 1 54.19 76 CYS A O 1
ATOM 591 N N . TYR A 1 77 ? 9.469 -15.891 11.422 1 45.97 77 TYR A N 1
ATOM 592 C CA . TYR A 1 77 ? 10.094 -16.906 12.258 1 45.97 77 TYR A CA 1
ATOM 593 C C . TYR A 1 77 ? 9.039 -17.812 12.883 1 45.97 77 TYR A C 1
ATOM 595 O O . TYR A 1 77 ? 7.945 -17.359 13.234 1 45.97 77 TYR A O 1
ATOM 603 N N . MET B 1 1 ? -4.871 19.016 -16.375 1 31.27 1 MET B N 1
ATOM 604 C CA . MET B 1 1 ? -4.152 18.922 -15.109 1 31.27 1 MET B CA 1
ATOM 605 C C . MET B 1 1 ? -2.645 18.984 -15.336 1 31.27 1 MET B C 1
ATOM 607 O O . MET B 1 1 ? -2.137 18.422 -16.312 1 31.27 1 MET B O 1
ATOM 611 N N . VAL B 1 2 ? -1.989 20.125 -14.93 1 34.62 2 VAL B N 1
ATOM 612 C CA . VAL B 1 2 ? -0.637 20.531 -15.305 1 34.62 2 VAL B CA 1
ATOM 613 C C . VAL B 1 2 ? 0.315 19.344 -15.148 1 34.62 2 VAL B C 1
ATOM 615 O O . VAL B 1 2 ? 0.355 18.703 -14.086 1 34.62 2 VAL B O 1
ATOM 618 N N . ARG B 1 3 ? 0.648 18.672 -16.156 1 44.78 3 ARG B N 1
ATOM 619 C CA . ARG B 1 3 ? 1.585 17.562 -16.344 1 44.78 3 ARG B CA 1
ATOM 620 C C . ARG B 1 3 ? 2.896 17.844 -15.609 1 44.78 3 ARG B C 1
ATOM 622 O O . ARG B 1 3 ? 3.902 17.172 -15.859 1 44.78 3 ARG B O 1
ATOM 629 N N . GLY B 1 4 ? 3.115 19.016 -15.062 1 46.22 4 GLY B N 1
ATOM 630 C CA . GLY B 1 4 ? 4.449 19.234 -14.523 1 46.22 4 GLY B CA 1
ATOM 631 C C . GLY B 1 4 ? 4.801 18.266 -13.406 1 46.22 4 GLY B C 1
ATOM 632 O O . GLY B 1 4 ? 3.941 17.516 -12.938 1 46.22 4 GLY B O 1
ATOM 633 N N . LYS B 1 5 ? 6.094 18.031 -13.32 1 57.44 5 LYS B N 1
ATOM 634 C CA . LYS B 1 5 ? 6.625 17.188 -12.242 1 57.44 5 LYS B CA 1
ATOM 635 C C . LYS B 1 5 ? 6.137 17.672 -10.883 1 57.44 5 LYS B C 1
ATOM 637 O O . LYS B 1 5 ? 6.422 18.797 -10.477 1 57.44 5 LYS B O 1
ATOM 642 N N . THR B 1 6 ? 4.871 17.172 -10.57 1 67.31 6 THR B N 1
ATOM 643 C CA . THR B 1 6 ? 4.352 17.594 -9.273 1 67.31 6 THR B CA 1
ATOM 644 C C . THR B 1 6 ? 5.406 17.422 -8.188 1 67.31 6 THR B C 1
ATOM 646 O O . THR B 1 6 ? 6.008 16.359 -8.062 1 67.31 6 THR B O 1
ATOM 649 N N . VAL B 1 7 ? 5.82 18.625 -7.695 1 83.56 7 VAL B N 1
ATOM 650 C CA . VAL B 1 7 ? 6.723 18.578 -6.551 1 83.56 7 VAL B CA 1
ATOM 651 C C . VAL B 1 7 ? 6.043 17.875 -5.379 1 83.56 7 VAL B C 1
ATOM 653 O O . VAL B 1 7 ? 4.891 18.172 -5.051 1 83.56 7 VAL B O 1
ATOM 656 N N . ILE B 1 8 ? 6.641 16.828 -4.93 1 94 8 ILE B N 1
ATOM 657 C CA . ILE B 1 8 ? 6.094 16.062 -3.809 1 94 8 ILE B CA 1
ATOM 658 C C . ILE B 1 8 ? 6.539 16.703 -2.492 1 94 8 ILE B C 1
ATOM 660 O O . ILE B 1 8 ? 7.664 16.484 -2.041 1 94 8 ILE B O 1
ATOM 664 N N . GLU B 1 9 ? 5.746 17.531 -2.037 1 95.56 9 GLU B N 1
ATOM 665 C CA . GLU B 1 9 ? 5.922 18.203 -0.748 1 95.56 9 GLU B CA 1
ATOM 666 C C . GLU B 1 9 ? 4.605 18.25 0.024 1 95.56 9 GLU B C 1
ATOM 668 O O . GLU B 1 9 ? 3.527 18.203 -0.572 1 95.56 9 GLU B O 1
ATOM 673 N N . LYS B 1 10 ? 4.828 18.438 1.313 1 96 10 LYS B N 1
ATOM 674 C CA . LYS B 1 10 ? 3.65 18.484 2.174 1 96 10 LYS B CA 1
ATOM 675 C C . LYS B 1 10 ? 2.688 19.578 1.738 1 96 10 LYS B C 1
ATOM 677 O O . LYS B 1 10 ? 3.104 20.719 1.481 1 96 10 LYS B O 1
ATOM 682 N N . ILE B 1 11 ? 1.466 19.172 1.675 1 96.06 11 ILE B N 1
ATOM 683 C CA . ILE B 1 11 ? 0.42 20.141 1.378 1 96.06 11 ILE B CA 1
ATOM 684 C C . ILE B 1 11 ? 0.099 20.953 2.631 1 96.06 11 ILE B C 1
ATOM 686 O O . ILE B 1 11 ? -0.296 20.391 3.656 1 96.06 11 ILE B O 1
ATOM 690 N N . GLU B 1 12 ? 0.184 22.219 2.615 1 96.12 12 GLU B N 1
ATOM 691 C CA . GLU B 1 12 ? 0.045 23.078 3.787 1 96.12 12 GLU B CA 1
ATOM 692 C C . GLU B 1 12 ? -1.423 23.359 4.09 1 96.12 12 GLU B C 1
ATOM 694 O O . GLU B 1 12 ? -1.811 23.469 5.254 1 96.12 12 GLU B O 1
ATOM 699 N N . ASN B 1 13 ? -2.176 23.562 3.059 1 96.5 13 ASN B N 1
ATOM 700 C CA . ASN B 1 13 ? -3.602 23.766 3.293 1 96.5 13 ASN B CA 1
ATOM 701 C C . ASN B 1 13 ? -4.27 22.516 3.848 1 96.5 13 ASN B C 1
ATOM 703 O O . ASN B 1 13 ? -4.301 21.469 3.182 1 96.5 13 ASN B O 1
ATOM 707 N N . THR B 1 14 ? -4.84 22.594 4.973 1 94.38 14 THR B N 1
ATOM 708 C CA . THR B 1 14 ? -5.363 21.453 5.703 1 94.38 14 THR B CA 1
ATOM 709 C C . THR B 1 14 ? -6.52 20.812 4.941 1 94.38 14 THR B C 1
ATOM 711 O O . THR B 1 14 ? -6.613 19.578 4.859 1 94.38 14 THR B O 1
ATOM 714 N N . THR B 1 15 ? -7.379 21.656 4.461 1 95.88 15 THR B N 1
ATOM 715 C CA . THR B 1 15 ? -8.531 21.141 3.734 1 95.88 15 THR B CA 1
ATOM 716 C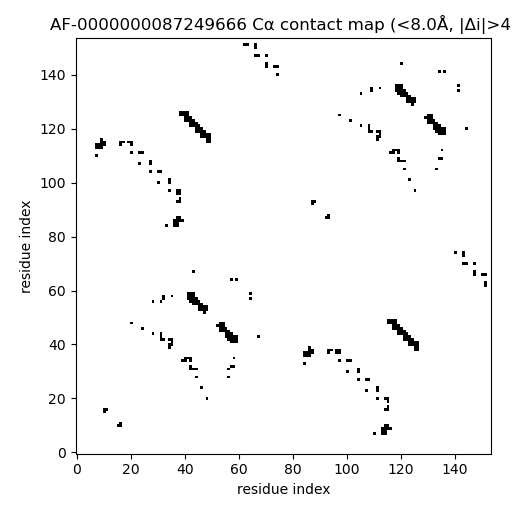 C . THR B 1 15 ? -8.094 20.375 2.488 1 95.88 15 THR B C 1
ATOM 718 O O . THR B 1 15 ? -8.555 19.25 2.246 1 95.88 15 THR B O 1
ATOM 721 N N . SER B 1 16 ? -7.188 20.984 1.729 1 96.81 16 SER B N 1
ATOM 722 C CA . SER B 1 16 ? -6.676 20.312 0.533 1 96.81 16 SER B CA 1
ATOM 723 C C . SER B 1 16 ? -5.918 19.047 0.887 1 96.81 16 SER B C 1
ATOM 725 O O . SER B 1 16 ? -6.008 18.047 0.171 1 96.81 16 SER B O 1
ATOM 727 N N . ARG B 1 17 ? -5.172 19.125 1.952 1 96.19 17 ARG B N 1
ATOM 728 C CA . ARG B 1 17 ? -4.41 17.969 2.4 1 96.19 17 ARG B CA 1
ATOM 729 C C . ARG B 1 17 ? -5.34 16.797 2.752 1 96.19 17 ARG B C 1
ATOM 731 O O . ARG B 1 17 ? -5.059 15.648 2.412 1 96.19 17 ARG B O 1
ATOM 738 N N . GLN B 1 18 ? -6.406 17.109 3.354 1 95.31 18 GLN B N 1
ATOM 739 C CA . GLN B 1 18 ? -7.371 16.094 3.74 1 95.31 18 GLN B CA 1
ATOM 740 C C . GLN B 1 18 ? -8.039 15.469 2.516 1 95.31 18 GLN B C 1
ATOM 742 O O . GLN B 1 18 ? -8.273 14.266 2.473 1 95.31 18 GLN B O 1
ATOM 747 N N . VAL B 1 19 ? -8.367 16.375 1.603 1 97.25 19 VAL B N 1
ATOM 748 C CA . VAL B 1 19 ? -9.008 15.891 0.383 1 97.25 19 VAL B CA 1
ATOM 749 C C . VAL B 1 19 ? -8.047 14.984 -0.38 1 97.25 19 VAL B C 1
ATOM 751 O O . VAL B 1 19 ? -8.43 13.906 -0.835 1 97.25 19 VAL B O 1
ATOM 754 N N . THR B 1 20 ? -6.805 15.438 -0.505 1 96.81 20 THR B N 1
ATOM 755 C CA . THR B 1 20 ? -5.789 14.633 -1.183 1 96.81 20 THR B CA 1
ATOM 756 C C . THR B 1 20 ? -5.562 13.312 -0.454 1 96.81 20 THR B C 1
ATOM 758 O O . THR B 1 20 ? -5.469 12.258 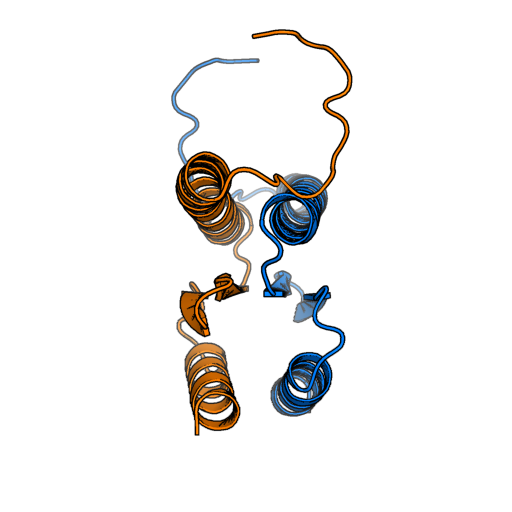-1.086 1 96.81 20 THR B O 1
ATOM 761 N N . PHE B 1 21 ? -5.52 13.344 0.836 1 97.19 21 PHE B N 1
ATOM 762 C CA . PHE B 1 21 ? -5.344 12.133 1.636 1 97.19 21 PHE B CA 1
ATOM 763 C C . PHE B 1 21 ? -6.41 11.102 1.298 1 97.19 21 PHE B C 1
ATOM 765 O O . PHE B 1 21 ? -6.094 9.938 1.031 1 97.19 21 PHE B O 1
ATOM 772 N N . SER B 1 22 ? -7.57 11.578 1.238 1 96.94 22 SER B N 1
ATOM 773 C CA . SER B 1 22 ? -8.68 10.664 0.979 1 96.94 22 SER B CA 1
ATOM 774 C C . SER B 1 22 ? -8.57 10.039 -0.406 1 96.94 22 SER B C 1
ATOM 776 O O . SER B 1 22 ? -8.773 8.828 -0.567 1 96.94 22 SER B O 1
ATOM 778 N N . LYS B 1 23 ? -8.266 10.859 -1.287 1 97.44 23 LYS B N 1
ATOM 779 C CA . LYS B 1 23 ? -8.172 10.383 -2.662 1 97.44 23 LYS B CA 1
ATOM 780 C C . LYS B 1 23 ? -7.031 9.383 -2.82 1 97.44 23 LYS B C 1
ATOM 782 O O . LYS B 1 23 ? -7.211 8.312 -3.416 1 97.44 23 LYS B O 1
ATOM 787 N N . ARG B 1 24 ? -5.98 9.734 -2.254 1 97.62 24 ARG B N 1
ATOM 788 C CA . ARG B 1 24 ? -4.805 8.898 -2.432 1 97.62 24 ARG B CA 1
ATOM 789 C C . ARG B 1 24 ? -4.914 7.617 -1.605 1 97.62 24 ARG B C 1
ATOM 791 O O . ARG B 1 24 ? -4.418 6.566 -2.012 1 97.62 24 ARG B O 1
ATOM 798 N N . LYS B 1 25 ? -5.438 7.719 -0.453 1 97.12 25 LYS B N 1
ATOM 799 C CA . LYS B 1 25 ? -5.715 6.527 0.341 1 97.12 25 LYS B CA 1
ATOM 800 C C . LYS B 1 25 ? -6.508 5.504 -0.466 1 97.12 25 LYS B C 1
ATOM 802 O O . LYS B 1 25 ? -6.145 4.328 -0.517 1 97.12 25 LYS B O 1
ATOM 807 N N . GLY B 1 26 ? -7.555 5.996 -1.073 1 97.69 26 GLY B N 1
ATOM 808 C CA . GLY B 1 26 ? -8.352 5.109 -1.904 1 97.69 26 GLY B CA 1
ATOM 809 C C . GLY B 1 26 ? -7.555 4.465 -3.023 1 97.69 26 GLY B C 1
ATOM 810 O O . GLY B 1 26 ? -7.691 3.266 -3.279 1 97.69 26 GLY B O 1
ATOM 811 N N . GLY B 1 27 ? -6.77 5.293 -3.693 1 97.69 27 GLY B N 1
ATOM 812 C CA . GLY B 1 27 ? -5.93 4.785 -4.762 1 97.69 27 GLY B CA 1
ATOM 813 C C . GLY B 1 27 ? -4.926 3.746 -4.293 1 97.69 27 GLY B C 1
ATOM 814 O O . GLY B 1 27 ? -4.703 2.74 -4.969 1 97.69 27 GLY B O 1
ATOM 815 N N . LEU B 1 28 ? -4.375 3.975 -3.182 1 97.88 28 LEU B N 1
ATOM 816 C CA . LEU B 1 28 ? -3.395 3.061 -2.609 1 97.88 28 LEU B CA 1
ATOM 817 C C . LEU B 1 28 ? -4.023 1.705 -2.307 1 97.88 28 LEU B C 1
ATOM 819 O O . LEU B 1 28 ? -3.473 0.665 -2.674 1 97.88 28 LEU B O 1
ATOM 823 N N . PHE B 1 29 ? -5.145 1.725 -1.733 1 97.38 29 PHE B N 1
ATOM 824 C CA . PHE B 1 29 ? -5.816 0.482 -1.378 1 97.38 29 PHE B CA 1
ATOM 825 C C . PHE B 1 29 ? -6.266 -0.269 -2.627 1 97.38 29 PHE B C 1
ATOM 827 O O . PHE B 1 29 ? -6.195 -1.498 -2.676 1 97.38 29 PHE B O 1
ATOM 834 N N . LYS B 1 30 ? -6.711 0.468 -3.609 1 97.12 30 LYS B N 1
ATOM 835 C CA . LYS B 1 30 ? -7.098 -0.168 -4.863 1 97.12 30 LYS B CA 1
ATOM 836 C C . LYS B 1 30 ? -5.922 -0.909 -5.492 1 97.12 30 LYS B C 1
ATOM 838 O O . LYS B 1 30 ? -6.062 -2.055 -5.922 1 97.12 30 LYS B O 1
ATOM 843 N N . LYS B 1 31 ? -4.852 -0.255 -5.484 1 97.25 31 LYS B N 1
ATOM 844 C CA . LYS B 1 31 ? -3.664 -0.865 -6.082 1 97.25 31 LYS B CA 1
ATOM 845 C C . LYS B 1 31 ? -3.209 -2.08 -5.277 1 97.25 31 LYS B C 1
ATOM 847 O O . LYS B 1 31 ? -2.723 -3.061 -5.844 1 97.25 31 LYS B O 1
ATOM 852 N N . ALA B 1 32 ? -3.291 -1.979 -3.988 1 96.75 32 ALA B N 1
ATOM 853 C CA . ALA B 1 32 ? -2.936 -3.107 -3.133 1 96.75 32 ALA B CA 1
ATOM 854 C C . ALA B 1 32 ? -3.828 -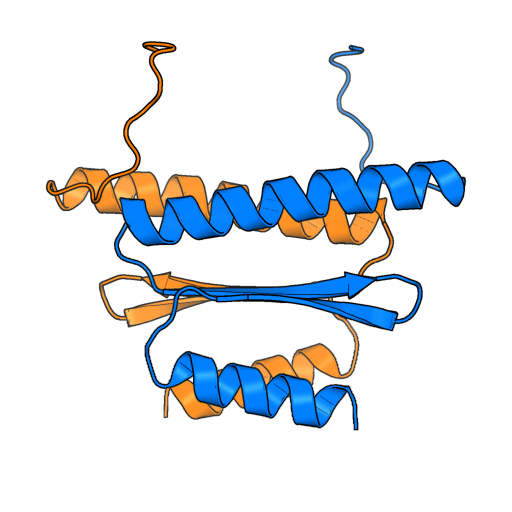4.312 -3.412 1 96.75 32 ALA B C 1
ATOM 856 O O . ALA B 1 32 ? -3.344 -5.438 -3.529 1 96.75 32 ALA B O 1
ATOM 857 N N . ARG B 1 33 ? -5.105 -4.113 -3.516 1 95.56 33 ARG B N 1
ATOM 858 C CA . ARG B 1 33 ? -6.059 -5.18 -3.799 1 95.56 33 ARG B CA 1
ATOM 859 C C . ARG B 1 33 ? -5.766 -5.832 -5.148 1 95.56 33 ARG B C 1
ATOM 861 O O . ARG B 1 33 ? -5.766 -7.059 -5.262 1 95.56 33 ARG B O 1
ATOM 868 N N . GLU B 1 34 ? -5.598 -5.043 -6.086 1 96.62 34 GLU B N 1
ATOM 869 C CA . GLU B 1 34 ? -5.312 -5.543 -7.426 1 96.62 34 GLU B CA 1
ATOM 870 C C . GLU B 1 34 ? -4.035 -6.379 -7.445 1 96.62 34 GLU B C 1
ATOM 872 O O . GLU B 1 34 ? -3.99 -7.441 -8.07 1 96.62 34 GLU B O 1
ATOM 877 N N . LEU B 1 35 ? -3.092 -5.816 -6.844 1 96.38 35 LEU B N 1
ATOM 878 C CA . LEU B 1 35 ? -1.832 -6.547 -6.762 1 96.38 35 LEU B CA 1
ATOM 879 C C . LEU B 1 35 ? -2.041 -7.922 -6.133 1 96.38 35 LEU B C 1
ATOM 881 O O . LEU B 1 35 ? -1.5 -8.914 -6.617 1 96.38 35 LEU B O 1
ATOM 885 N N . GLY B 1 36 ? -2.773 -7.922 -5.055 1 94.88 36 GLY B N 1
ATOM 886 C CA . GLY B 1 36 ? -3.09 -9.18 -4.395 1 94.88 36 GLY B CA 1
ATOM 887 C C . GLY B 1 36 ? -3.746 -10.188 -5.316 1 94.88 36 GLY B C 1
ATOM 888 O O . GLY B 1 36 ? -3.379 -11.367 -5.316 1 94.88 36 GLY B O 1
ATOM 889 N N . VAL B 1 37 ? -4.691 -9.773 -6.086 1 95.31 37 VAL B N 1
ATOM 890 C CA . VAL B 1 37 ? -5.453 -10.672 -6.949 1 95.31 37 VAL B CA 1
ATOM 891 C C . VAL B 1 37 ? -4.617 -11.047 -8.172 1 95.31 37 VAL B C 1
ATOM 893 O O . VAL B 1 37 ? -4.484 -12.227 -8.5 1 95.31 37 VAL B O 1
ATOM 896 N N . LEU B 1 38 ? -3.992 -10.094 -8.789 1 95.81 38 LEU B N 1
ATOM 897 C CA . LEU B 1 38 ? -3.254 -10.328 -10.031 1 95.81 38 LEU B CA 1
ATOM 898 C C . LEU B 1 38 ? -2.076 -11.266 -9.789 1 95.81 38 LEU B C 1
ATOM 900 O O . LEU B 1 38 ? -1.774 -12.117 -10.633 1 95.81 38 LEU B O 1
ATOM 904 N N . CYS B 1 39 ? -1.494 -11.094 -8.648 1 96 39 CYS B N 1
ATOM 905 C CA . CYS B 1 39 ? -0.213 -11.766 -8.461 1 96 39 CYS B CA 1
ATOM 906 C C . CYS B 1 39 ? -0.303 -12.812 -7.363 1 96 39 CYS B C 1
ATOM 908 O O . CYS B 1 39 ? 0.718 -13.336 -6.914 1 96 39 CYS B O 1
ATOM 910 N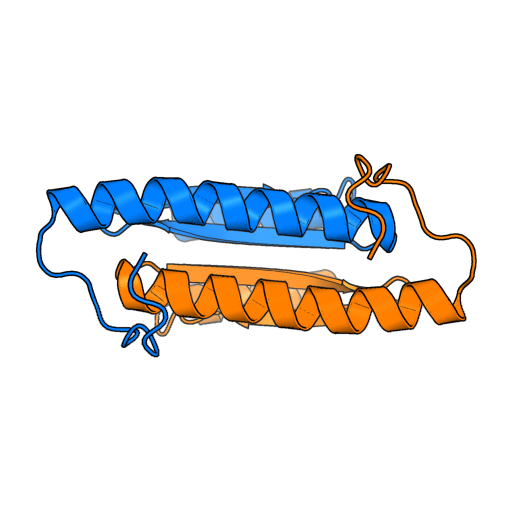 N . ASP B 1 40 ? -1.454 -13 -6.938 1 92.88 40 ASP B N 1
ATOM 911 C CA . ASP B 1 40 ? -1.626 -13.977 -5.863 1 92.88 40 ASP B CA 1
ATOM 912 C C . ASP B 1 40 ? -0.667 -13.695 -4.711 1 92.88 40 ASP B C 1
ATOM 914 O O . ASP B 1 40 ? 0.051 -14.586 -4.258 1 92.88 40 ASP B O 1
ATOM 918 N N . ALA B 1 41 ? -0.633 -12.508 -4.371 1 92.31 41 ALA B N 1
ATOM 919 C CA . ALA B 1 41 ? 0.254 -12.047 -3.311 1 92.31 41 ALA B CA 1
ATOM 920 C C . ALA B 1 41 ? -0.537 -11.664 -2.062 1 92.31 41 ALA B C 1
ATOM 922 O O . ALA B 1 41 ? -1.735 -11.383 -2.143 1 92.31 41 ALA B O 1
ATOM 923 N N . GLN B 1 42 ? 0.116 -11.789 -0.967 1 89.69 42 GLN B N 1
ATOM 924 C CA . GLN B 1 42 ? -0.439 -11.258 0.275 1 89.69 42 GLN B CA 1
ATOM 925 C C . GLN B 1 42 ? 0.034 -9.828 0.528 1 89.69 42 GLN B C 1
ATOM 927 O O . GLN B 1 42 ? 1.236 -9.555 0.509 1 89.69 42 GLN B O 1
ATOM 932 N N . VAL B 1 43 ? -0.997 -9.016 0.735 1 92.06 43 VAL B N 1
ATOM 933 C CA . VAL B 1 43 ? -0.662 -7.605 0.879 1 92.06 43 VAL B CA 1
ATOM 934 C C . VAL B 1 43 ? -1.339 -7.039 2.125 1 92.06 43 VAL B C 1
ATOM 936 O O . VAL B 1 43 ? -2.488 -7.375 2.422 1 92.06 43 VAL B O 1
ATOM 939 N N . GLY B 1 44 ? -0.589 -6.207 2.879 1 90.19 44 GLY B N 1
ATOM 940 C CA . GLY B 1 44 ? -1.09 -5.422 3.994 1 90.19 44 GLY B CA 1
ATOM 941 C C . GLY B 1 44 ? -0.657 -3.969 3.943 1 90.19 44 GLY B C 1
ATOM 942 O O . GLY B 1 44 ? 0.496 -3.67 3.623 1 90.19 44 GLY B O 1
ATOM 943 N N . VAL B 1 45 ? -1.61 -3.055 4.191 1 91.94 45 VAL B N 1
ATOM 944 C CA . VAL B 1 45 ? -1.321 -1.624 4.215 1 91.94 45 VAL B CA 1
ATOM 945 C C . VAL B 1 45 ? -1.864 -1.008 5.5 1 91.94 45 VAL B C 1
ATOM 947 O O . VAL B 1 45 ? -2.996 -1.29 5.902 1 91.94 45 VAL B O 1
ATOM 950 N N . LEU B 1 46 ? -1.016 -0.206 6.055 1 88.44 46 LEU B N 1
ATOM 951 C CA . LEU B 1 46 ? -1.403 0.576 7.223 1 88.44 46 LEU B CA 1
ATOM 952 C C . LEU B 1 46 ? -1.173 2.064 6.984 1 88.44 46 LEU B C 1
ATOM 954 O O . LEU B 1 46 ? -0.112 2.461 6.496 1 88.44 46 LEU B O 1
ATOM 958 N N . LEU B 1 47 ? -2.242 2.805 7.344 1 90.62 47 LEU B N 1
ATOM 959 C CA . LEU B 1 47 ? -2.164 4.242 7.117 1 90.62 47 LEU B CA 1
ATOM 960 C C . LEU B 1 47 ? -2.693 5.012 8.32 1 90.62 47 LEU B C 1
ATOM 962 O O . LEU B 1 47 ? -3.811 4.762 8.781 1 90.62 47 LEU B O 1
ATOM 966 N N . PHE B 1 48 ? -1.862 5.895 8.789 1 88.62 48 PHE B N 1
ATOM 967 C CA . PHE B 1 48 ? -2.303 6.801 9.844 1 88.62 48 PHE B CA 1
ATOM 968 C C . PHE B 1 48 ? -2.43 8.227 9.32 1 88.62 48 PHE B C 1
ATOM 970 O O . PHE B 1 48 ? -1.502 8.75 8.703 1 88.62 48 PHE B O 1
ATOM 977 N N . SER B 1 49 ? -3.551 8.758 9.57 1 87 49 SER B N 1
ATOM 978 C CA . SER B 1 49 ? -3.719 10.156 9.203 1 87 49 SER B CA 1
ATOM 979 C C . SER B 1 49 ? -2.994 11.07 10.188 1 87 49 SER B C 1
ATOM 981 O O . SER B 1 49 ? -2.5 10.617 11.219 1 87 49 SER B O 1
ATOM 983 N N . ASN B 1 50 ? -3.045 12.359 9.773 1 83.5 50 ASN B N 1
ATOM 984 C CA . ASN B 1 50 ? -2.418 13.352 10.641 1 83.5 50 ASN B CA 1
ATOM 985 C C . ASN B 1 50 ? -3.188 13.523 11.945 1 83.5 50 ASN B C 1
ATOM 987 O O . ASN B 1 50 ? -2.627 13.977 12.945 1 83.5 50 ASN B O 1
ATOM 991 N N . THR B 1 51 ? -4.438 13.188 11.945 1 83 51 THR B N 1
ATOM 9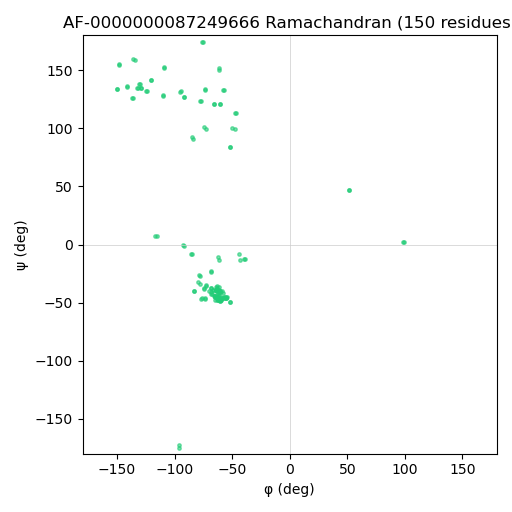92 C CA . THR B 1 51 ? -5.25 13.289 13.148 1 83 51 THR B CA 1
ATOM 993 C C . THR B 1 51 ? -5.105 12.031 14.008 1 83 51 THR B C 1
ATOM 995 O O . THR B 1 51 ? -5.695 11.938 15.086 1 83 51 THR B O 1
ATOM 998 N N . GLY B 1 52 ? -4.434 11.023 13.484 1 80.38 52 GLY B N 1
ATOM 999 C CA . GLY B 1 52 ? -4.191 9.805 14.25 1 80.38 52 GLY B CA 1
ATOM 1000 C C . GLY B 1 52 ? -5.164 8.688 13.922 1 80.38 52 GLY B C 1
ATOM 1001 O O . GLY B 1 52 ? -5.125 7.625 14.539 1 80.38 52 GLY B O 1
ATOM 1002 N N . ARG B 1 53 ? -5.992 9.008 12.992 1 87.06 53 ARG B N 1
ATOM 1003 C CA . ARG B 1 53 ? -6.93 7.973 12.586 1 87.06 53 ARG B CA 1
ATOM 1004 C C . ARG B 1 53 ? -6.23 6.895 11.766 1 87.06 53 ARG B C 1
ATOM 1006 O O . ARG B 1 53 ? -5.434 7.203 10.875 1 87.06 53 ARG B O 1
ATOM 1013 N N . LEU B 1 54 ? -6.562 5.609 12.188 1 86.62 54 LEU B N 1
ATOM 1014 C CA . LEU B 1 54 ? -5.934 4.477 11.516 1 86.62 54 LEU B CA 1
ATOM 1015 C C . LEU B 1 54 ? -6.82 3.943 10.398 1 86.62 54 LEU B C 1
ATOM 1017 O O . LEU B 1 54 ? -8.023 3.773 10.578 1 86.62 54 LEU B O 1
ATOM 1021 N N . TYR B 1 55 ? -6.211 3.738 9.203 1 91.44 55 TYR B N 1
ATOM 1022 C CA . TYR B 1 55 ? -6.805 3.029 8.078 1 91.44 55 TYR B CA 1
ATOM 1023 C C . TYR B 1 55 ? -5.957 1.824 7.684 1 91.44 55 TYR B C 1
ATOM 1025 O O . TYR B 1 55 ? -4.727 1.871 7.762 1 91.44 55 TYR B O 1
ATOM 1033 N N . ASP B 1 56 ? -6.664 0.771 7.328 1 88.19 56 ASP B N 1
ATOM 1034 C CA . ASP B 1 56 ? -5.871 -0.395 6.961 1 88.19 56 ASP B CA 1
ATOM 1035 C C . ASP B 1 56 ? -6.574 -1.228 5.891 1 88.19 56 ASP B C 1
ATOM 1037 O O . ASP B 1 56 ? -7.785 -1.106 5.703 1 88.19 56 ASP B O 1
ATOM 1041 N N . TYR B 1 57 ? -5.77 -1.949 5.16 1 90.69 57 TYR B N 1
ATOM 1042 C CA . TYR B 1 57 ? -6.203 -2.932 4.176 1 90.69 57 TYR B CA 1
ATOM 1043 C C . TYR B 1 57 ? -5.301 -4.16 4.195 1 90.69 57 TYR B C 1
ATOM 1045 O O . TYR B 1 57 ? -4.082 -4.039 4.336 1 90.69 57 TYR B O 1
ATOM 1053 N N . SER B 1 58 ? -5.918 -5.379 4.141 1 89.44 58 SER B N 1
ATOM 1054 C CA . SER B 1 58 ? -5.156 -6.613 3.955 1 89.44 58 SER B CA 1
ATOM 1055 C C . SER B 1 58 ? -5.984 -7.664 3.225 1 89.44 58 SER B C 1
ATOM 1057 O O . SER B 1 58 ? -7.199 -7.754 3.416 1 89.44 58 SER B O 1
ATOM 1059 N N . ASN B 1 59 ? -5.496 -8.312 2.289 1 85.94 59 ASN B N 1
ATOM 1060 C CA . ASN B 1 59 ? -6.203 -9.422 1.662 1 85.94 59 ASN B CA 1
ATOM 1061 C C . ASN B 1 59 ? -5.84 -10.758 2.309 1 85.94 59 ASN B C 1
ATOM 1063 O O . ASN B 1 59 ? -6.309 -11.812 1.878 1 85.94 59 ASN B O 1
ATOM 1067 N N . SER B 1 60 ? -4.984 -10.648 3.258 1 69.88 60 SER B N 1
ATOM 1068 C CA . SER B 1 60 ? -4.438 -11.891 3.795 1 69.88 60 SER B CA 1
ATOM 1069 C C . SER B 1 60 ? -5.469 -12.625 4.645 1 69.88 60 SER B C 1
ATOM 1071 O O . SER B 1 60 ? -6.098 -12.031 5.52 1 69.88 60 SER B O 1
ATOM 1073 N N . ASN B 1 61 ? -6.062 -13.562 4.059 1 60.59 61 ASN B N 1
ATOM 1074 C CA . ASN B 1 61 ? -6.902 -14.469 4.828 1 60.59 61 ASN B CA 1
ATOM 1075 C C . ASN B 1 61 ? -6.098 -15.219 5.887 1 60.59 61 ASN B C 1
ATOM 1077 O O . ASN B 1 61 ? -6.672 -15.82 6.801 1 60.59 61 ASN B O 1
ATOM 1081 N N . SER B 1 62 ? -4.906 -15.156 5.777 1 58.75 62 SER B N 1
ATOM 1082 C CA . SER B 1 62 ? -4.113 -16.047 6.621 1 58.75 62 SER B CA 1
ATOM 1083 C C . SER B 1 62 ? -3.645 -15.328 7.887 1 58.75 62 SER B C 1
ATOM 1085 O O . SER B 1 62 ? -4.105 -14.227 8.195 1 58.75 62 SER B O 1
ATOM 1087 N N . GLY B 1 63 ? -2.824 -15.969 8.609 1 57.88 63 GLY B N 1
ATOM 1088 C CA . GLY B 1 63 ? -2.156 -15.609 9.852 1 57.88 63 GLY B CA 1
ATOM 1089 C C . GLY B 1 63 ? -1.696 -14.164 9.883 1 57.88 63 GLY B C 1
ATOM 1090 O O . GLY B 1 63 ? -1.538 -13.578 10.953 1 57.88 63 GLY B O 1
ATOM 1091 N N . TYR B 1 64 ? -1.729 -13.531 8.695 1 61.03 64 TYR B N 1
ATOM 1092 C CA . TYR B 1 64 ? -1.245 -12.156 8.664 1 61.03 64 TYR B CA 1
ATOM 1093 C C . TYR B 1 64 ? -2.305 -11.195 9.18 1 61.03 64 TYR B C 1
ATOM 1095 O O . TYR B 1 64 ? -1.978 -10.164 9.781 1 61.03 64 TYR B O 1
ATOM 1103 N N . ALA B 1 65 ? -3.48 -11.672 8.867 1 61.84 65 ALA B N 1
ATOM 1104 C CA . ALA B 1 65 ? -4.562 -10.867 9.422 1 61.84 65 ALA B CA 1
ATOM 1105 C C . ALA B 1 65 ? -4.422 -10.742 10.938 1 61.84 65 ALA B C 1
ATOM 1107 O O . ALA B 1 65 ? -4.637 -9.664 11.5 1 61.84 65 ALA B O 1
ATOM 1108 N N . ALA B 1 66 ? -4.145 -11.891 11.508 1 62.19 66 ALA B N 1
ATOM 1109 C CA . ALA B 1 66 ? -3.99 -11.891 12.961 1 62.19 66 ALA B CA 1
ATOM 1110 C C . ALA B 1 66 ? -2.84 -10.992 13.391 1 62.19 66 ALA B C 1
ATOM 1112 O O . ALA B 1 66 ? -2.961 -10.242 14.367 1 62.19 66 ALA B O 1
ATOM 1113 N N . VAL B 1 67 ? -1.812 -11.141 12.766 1 61.22 67 VAL B N 1
ATOM 1114 C CA . VAL B 1 67 ? -0.635 -10.344 13.102 1 61.22 67 VAL B CA 1
ATOM 1115 C C . VAL B 1 67 ? -0.92 -8.867 12.844 1 61.22 67 VAL B C 1
ATOM 1117 O O . VAL B 1 67 ? -0.533 -8.008 13.641 1 61.22 67 VAL B O 1
ATOM 1120 N N . TYR B 1 68 ? -1.6 -8.711 11.797 1 62.47 68 TYR B N 1
ATOM 1121 C CA . TYR B 1 68 ? -2.021 -7.352 11.469 1 62.47 68 TYR B CA 1
ATOM 1122 C C . TYR B 1 68 ? -2.857 -6.754 12.594 1 62.47 68 TYR B C 1
ATOM 1124 O O . TYR B 1 68 ? -2.652 -5.605 12.984 1 62.47 68 TYR B O 1
ATOM 1132 N N . ARG B 1 69 ? -3.648 -7.551 13.109 1 63.38 69 ARG B N 1
ATOM 1133 C CA . ARG B 1 69 ? -4.508 -7.117 14.203 1 63.38 69 ARG B CA 1
ATOM 1134 C C . ARG B 1 69 ? -3.695 -6.871 15.469 1 63.38 69 ARG B C 1
ATOM 1136 O O . ARG B 1 69 ? -3.955 -5.914 16.203 1 63.38 69 ARG B O 1
ATOM 1143 N N . SER B 1 70 ? -2.785 -7.746 15.625 1 68.81 70 SER B N 1
ATOM 1144 C CA . SER B 1 70 ? -1.932 -7.566 16.797 1 68.81 70 SER B CA 1
ATOM 1145 C C . SER B 1 70 ? -1.146 -6.262 16.703 1 68.81 70 SER B C 1
ATOM 1147 O O . SER B 1 70 ? -0.975 -5.566 17.703 1 68.81 70 SER B O 1
ATOM 1149 N N . LEU B 1 71 ? -0.748 -5.973 15.555 1 66.5 71 LEU B N 1
ATOM 1150 C CA . LEU B 1 71 ? -0.007 -4.738 15.328 1 66.5 71 LEU B CA 1
ATOM 1151 C C . LEU B 1 71 ? -0.873 -3.521 15.641 1 66.5 71 LEU B C 1
ATOM 1153 O O . LEU B 1 71 ? -0.438 -2.609 16.344 1 66.5 71 LEU B O 1
ATOM 1157 N N . ILE B 1 72 ? -1.957 -3.578 15.156 1 66.56 72 ILE B N 1
ATOM 1158 C CA . ILE B 1 72 ? -2.887 -2.471 15.352 1 66.56 72 ILE B CA 1
ATOM 1159 C C . ILE B 1 72 ? -3.168 -2.297 16.844 1 66.56 72 ILE B C 1
ATOM 1161 O O . ILE B 1 72 ? -3.229 -1.17 17.344 1 66.56 72 ILE B O 1
ATOM 1165 N N . SER B 1 73 ? -3.299 -3.387 17.438 1 66.81 73 SER B N 1
ATOM 1166 C CA . SER B 1 73 ? -3.568 -3.355 18.875 1 66.81 73 SER B CA 1
ATOM 1167 C C . SER B 1 73 ? -2.402 -2.742 19.641 1 66.81 73 SER B C 1
ATOM 1169 O O . SER B 1 73 ? -2.609 -1.997 20.609 1 66.81 73 SER B O 1
ATOM 1171 N N . ASN B 1 74 ? -1.282 -3.025 19.281 1 63.75 74 ASN B N 1
ATOM 1172 C CA . ASN B 1 74 ? -0.109 -2.498 19.969 1 63.75 74 ASN B CA 1
ATOM 1173 C C . ASN B 1 74 ? 0.098 -1.017 19.672 1 63.75 74 ASN B C 1
ATOM 1175 O O . ASN B 1 74 ? 0.66 -0.287 20.484 1 63.75 74 ASN B O 1
ATOM 1179 N N . LEU B 1 75 ? -0.178 -0.582 18.578 1 60.12 75 LEU B N 1
ATOM 1180 C CA . LEU B 1 75 ? 0.018 0.809 18.188 1 60.12 75 LEU B CA 1
ATOM 1181 C C . LEU B 1 75 ? -1.019 1.713 18.844 1 60.12 75 LEU B C 1
ATOM 1183 O O . LEU B 1 75 ? -0.735 2.877 19.141 1 60.12 75 LEU B O 1
ATOM 1187 N N . CYS B 1 76 ? -2.131 1.282 18.766 1 55.53 76 CYS B N 1
ATOM 1188 C CA . CYS B 1 76 ? -3.201 2.141 19.266 1 55.53 76 CYS B CA 1
ATOM 1189 C C . CYS B 1 76 ? -3.283 2.08 20.781 1 55.53 76 CYS B C 1
ATOM 1191 O O . CYS B 1 76 ? -3.756 3.021 21.422 1 55.53 76 CYS B O 1
ATOM 1193 N N . TYR B 1 77 ? -2.863 1.02 21.406 1 46.94 77 TYR B N 1
ATOM 1194 C CA . TYR B 1 77 ? -3.043 0.989 22.859 1 46.94 77 TYR B CA 1
ATOM 1195 C C . TYR B 1 77 ? -1.725 1.244 23.578 1 46.94 77 TYR B C 1
ATOM 1197 O O . TYR B 1 77 ? -0.662 0.836 23.094 1 46.94 77 TYR B O 1
#

Solvent-accessible surface area (backbone atoms only — not comparable to full-atom values): 8578 Å² total; per-residue (Å²): 127,85,80,60,84,73,78,86,49,63,48,78,54,62,68,60,22,52,52,50,41,53,55,49,52,52,52,51,52,50,51,46,52,47,47,23,44,28,38,59,27,40,31,36,38,39,36,27,44,73,87,64,50,80,46,74,49,64,74,39,84,47,74,54,43,56,50,50,48,51,48,51,50,56,70,75,96,127,85,81,58,84,74,77,87,49,62,48,78,53,61,69,60,22,52,53,49,43,52,54,47,50,51,51,51,51,50,50,46,52,48,46,24,43,30,37,59,27,41,31,36,38,38,36,29,44,74,87,64,50,79,45,75,50,64,72,38,83,47,74,53,44,56,50,49,48,51,48,51,51,57,71,75,96

pLDDT: mean 82.23, std 17.63, range [30.41, 97.88]

Sequence (154 aa):
MVRGKTVIEKIENTTSRQVTFSKRKGGLFKKARELGVLCDAQVGVLLFSNTGRLYDYSNSNSGYAAVYRSLISNLCYMVRGKTVIEKIENTTSRQVTFSKRKGGLFKKARELGVLCDAQVGVLLFSNTGRLYDYSNSNSGYAAVYRSLISNLCY

Nearest PDB structures (foldseek):
  1egw-assembly1_B  TM=8.314E-01  e=1.274E-05  Homo sapiens
  3p57-assembly1_D  TM=8.505E-01  e=1.772E-05  Homo sapiens
  3p57-assembly1_I  TM=8.495E-01  e=2.635E-05  Homo sapiens
  6wc2-assembly2_C  TM=8.478E-01  e=2.635E-05  Homo sapiens
  1hbx-assembly1_A  TM=6.930E-01  e=9.883E-05  Homo sapiens

Radius of gyration: 16.06 Å; Cα contacts (8 Å, |Δi|>4): 202; chains: 2; bounding box: 22×42×48 Å

Secondary structure (DSSP, 8-state):
---S---------HHHHHHHHHHHHHHHHHHHHHHHHHTT-EEEEEEE-TT--EEEEE---SHHHHHHHHHHHHHH-/---S---------HHHHHHHHHHHHHHHHHHHHHHHHHTT-EEEEEEE-TT--EEEEE---SHHHHHHHHHHHHHH-

Organism: Triticum turgidum subsp. durum (NCBI:txid4567)

Foldseek 3Di:
DPPPPPDDDDDPDPVVNVVVCVVVVVVVQVVQVCCCVVVVDWDKDWDADPVGDIDIDTPDPDPVVVVVVVVVVVVVD/DPPPPPDDDDDPDPVVNVVVCVVVVVVVQVVQVCCCVVVVDWDKDWDADPVGDIDIDTPDPDPVVVVVVVVVVVVVD

InterPro domains:
  IPR002100 Transcription factor, MADS-box [PF00319] (10-57)
  IPR002100 Transcription factor, MADS-box [PR00404] (3-23)
  IPR002100 Transcription factor, MADS-box [PR00404] (23-38)
  IPR002100 Transcription factor, MADS-box [PR00404] (38-59)
  IPR002100 Transcription factor, MADS-box [PS50066] (1-61)
  IPR002100 Transcription factor, MADS-box [SM00432] (1-60)
  IPR036879 Transcription factor, MADS-box superfamily [G3DSA:3.40.1810.10] (13-76)
  IPR036879 Transcription factor, MADS-box superfamily [SSF55455] (1-68)
  IPR050142 MADS-box/MEF2 Transcription Factor [PTHR48019] (3-62)